Protein AF-A0A353R8P4-F1 (afdb_monomer_lite)

Radius of gyration: 22.47 Å; chains: 1; bounding box: 67×22×50 Å

Secondary structure (DSSP, 8-state):
------GGGG-PPPPPPPP----EEEEEEETTTEEEEEEEESTT----EEE-SSSTT-EEETTTT--EEEEEEEE---

Foldseek 3Di:
DPPPPPPLVPDDFPDDDDFDKDKDKDWDDDPQFKIKIKIWTSVVVRFDWDATPSDGPDIDTPCNPGTDIDMDMDTRDD

Structure (mmCIF, N/CA/C/O backbone):
data_AF-A0A353R8P4-F1
#
_entry.id   AF-A0A353R8P4-F1
#
loop_
_atom_site.group_PDB
_atom_site.id
_atom_site.type_symbol
_atom_site.label_atom_id
_atom_site.label_alt_id
_atom_site.label_comp_id
_atom_site.label_asym_id
_atom_site.label_entity_id
_atom_site.label_seq_id
_atom_site.pdbx_PDB_ins_code
_atom_site.Cartn_x
_atom_site.Cartn_y
_atom_site.Cartn_z
_atom_site.occupancy
_atom_site.B_iso_or_equiv
_atom_site.auth_seq_id
_atom_site.auth_comp_id
_atom_site.auth_asym_id
_atom_site.auth_atom_id
_atom_site.pdbx_PDB_model_num
ATOM 1 N N . ARG A 1 1 ? 48.148 -3.460 -19.426 1.00 45.81 1 ARG A N 1
ATOM 2 C CA . ARG A 1 1 ? 46.765 -3.341 -19.953 1.00 45.81 1 ARG A CA 1
ATOM 3 C C . ARG A 1 1 ? 45.853 -3.073 -18.763 1.00 45.81 1 ARG A C 1
ATOM 5 O O . ARG A 1 1 ? 45.603 -3.991 -18.003 1.00 45.81 1 ARG A O 1
ATOM 12 N N . ARG A 1 2 ? 45.489 -1.813 -18.520 1.00 52.47 2 ARG A N 1
ATOM 13 C CA . ARG A 1 2 ? 44.755 -1.360 -17.323 1.00 52.47 2 ARG A CA 1
ATOM 14 C C . ARG A 1 2 ? 43.451 -0.664 -17.745 1.00 52.47 2 ARG A C 1
ATOM 16 O O . ARG A 1 2 ? 43.104 0.365 -17.187 1.00 52.47 2 ARG A O 1
ATOM 23 N N . ASN A 1 3 ? 42.807 -1.190 -18.794 1.00 53.62 3 ASN A N 1
ATOM 24 C CA . ASN A 1 3 ? 41.757 -0.486 -19.538 1.00 53.62 3 ASN A CA 1
ATOM 25 C C . ASN A 1 3 ? 40.445 -1.281 -19.688 1.00 53.62 3 ASN A C 1
ATOM 27 O O . ASN A 1 3 ? 39.539 -0.771 -20.328 1.00 53.62 3 ASN A O 1
ATOM 31 N N . ASP A 1 4 ? 40.291 -2.459 -19.071 1.00 58.09 4 ASP A N 1
ATOM 32 C CA . ASP A 1 4 ? 38.972 -3.112 -18.932 1.00 58.09 4 ASP A CA 1
ATOM 33 C C . ASP A 1 4 ? 38.209 -2.503 -17.751 1.00 58.09 4 ASP A C 1
ATOM 35 O O . ASP A 1 4 ? 37.822 -3.170 -16.791 1.00 58.09 4 ASP A O 1
ATOM 39 N N . VAL A 1 5 ? 38.045 -1.181 -17.771 1.00 60.66 5 VAL A N 1
ATOM 40 C CA . VAL A 1 5 ? 37.033 -0.558 -16.927 1.00 60.66 5 VAL A CA 1
ATOM 41 C C . VAL A 1 5 ? 35.713 -0.858 -17.623 1.00 60.66 5 VAL A C 1
ATOM 43 O O . VAL A 1 5 ? 35.365 -0.195 -18.590 1.00 60.66 5 VAL A O 1
ATOM 46 N N . ASP A 1 6 ? 35.076 -1.933 -17.162 1.00 63.88 6 ASP A N 1
ATOM 47 C CA . ASP A 1 6 ? 33.792 -2.486 -17.590 1.00 63.88 6 ASP A CA 1
ATOM 48 C C . ASP A 1 6 ? 32.893 -1.431 -18.266 1.00 63.88 6 ASP A C 1
ATOM 50 O O . ASP A 1 6 ? 32.470 -0.468 -17.615 1.00 63.88 6 ASP A O 1
ATOM 54 N N . ASN A 1 7 ? 32.632 -1.582 -19.574 1.00 63.88 7 ASN A N 1
ATOM 55 C CA . ASN A 1 7 ? 31.862 -0.635 -20.409 1.00 63.88 7 ASN A CA 1
ATOM 56 C C . ASN A 1 7 ? 30.494 -0.268 -19.794 1.00 63.88 7 ASN A C 1
ATOM 58 O O . ASN A 1 7 ? 29.895 0.757 -20.117 1.00 63.88 7 ASN A O 1
ATOM 62 N N . MET A 1 8 ? 30.030 -1.095 -18.862 1.00 60.34 8 MET A N 1
ATOM 63 C CA . MET A 1 8 ? 28.840 -0.945 -18.043 1.00 60.34 8 MET A CA 1
ATOM 64 C C . MET A 1 8 ? 28.839 0.296 -17.132 1.00 60.34 8 MET A C 1
ATOM 66 O O . MET A 1 8 ? 27.775 0.838 -16.845 1.00 60.34 8 MET A O 1
ATOM 70 N N . ARG A 1 9 ? 30.010 0.814 -16.729 1.00 58.09 9 ARG A N 1
ATOM 71 C CA . ARG A 1 9 ? 30.133 2.049 -15.923 1.00 58.09 9 ARG A CA 1
ATOM 72 C C . ARG A 1 9 ? 29.671 3.319 -16.645 1.00 58.09 9 ARG A C 1
ATOM 74 O O . ARG A 1 9 ? 29.405 4.315 -15.979 1.00 58.09 9 ARG A O 1
ATOM 81 N N . LEU A 1 10 ? 29.614 3.299 -17.978 1.00 66.56 10 LEU A N 1
ATOM 82 C CA . LEU A 1 10 ? 29.162 4.428 -18.799 1.00 66.56 10 LEU A CA 1
ATOM 83 C C . LEU A 1 10 ? 27.652 4.388 -19.080 1.00 66.56 10 LEU A C 1
ATOM 85 O O . LEU A 1 10 ? 27.109 5.337 -19.645 1.00 66.56 10 LEU A O 1
ATOM 89 N N . LEU A 1 11 ? 26.968 3.308 -18.693 1.00 69.50 11 LEU A N 1
ATOM 90 C CA . LEU A 1 11 ? 25.526 3.175 -18.844 1.00 69.50 11 LEU A CA 1
ATOM 91 C C . LEU A 1 11 ? 24.839 3.851 -17.655 1.00 69.50 11 LEU A C 1
ATOM 93 O O . LEU A 1 11 ? 24.976 3.424 -16.512 1.00 69.50 11 LEU A O 1
ATOM 97 N N . ILE A 1 12 ? 24.098 4.922 -17.926 1.00 70.19 12 ILE A N 1
ATOM 98 C CA . ILE A 1 12 ? 23.201 5.532 -16.943 1.00 70.19 12 ILE A CA 1
ATOM 99 C C . ILE A 1 12 ? 21.921 4.702 -16.924 1.00 70.19 12 ILE A C 1
ATOM 101 O O . ILE A 1 12 ? 21.345 4.425 -17.979 1.00 70.19 12 ILE A O 1
ATOM 105 N N . GLU A 1 13 ? 21.469 4.304 -15.734 1.00 70.06 13 GLU A N 1
ATOM 106 C CA . GLU A 1 13 ? 20.217 3.568 -15.601 1.00 70.06 13 GLU A CA 1
ATOM 107 C C . GLU A 1 13 ? 19.097 4.495 -16.067 1.00 70.06 13 GLU A C 1
ATOM 109 O O . GLU A 1 13 ? 18.975 5.613 -15.551 1.00 70.06 13 GLU A O 1
ATOM 114 N N . PRO A 1 14 ? 18.295 4.097 -17.067 1.00 73.25 14 PRO A N 1
ATOM 115 C CA . PRO A 1 14 ? 17.181 4.926 -17.472 1.00 73.25 14 PRO A CA 1
ATOM 116 C C . PRO A 1 14 ? 16.218 5.094 -16.303 1.00 73.25 14 PRO A C 1
ATOM 118 O O . PRO A 1 14 ? 16.117 4.240 -15.421 1.00 73.25 14 PRO A O 1
ATOM 121 N N . THR A 1 15 ? 15.492 6.206 -16.325 1.00 79.25 15 THR A N 1
ATOM 122 C CA . THR A 1 15 ? 14.496 6.523 -15.307 1.00 79.25 15 THR A CA 1
ATOM 123 C C . THR A 1 15 ? 13.566 5.333 -15.076 1.00 79.25 15 THR A C 1
ATOM 125 O O . THR A 1 15 ? 13.005 4.755 -16.012 1.00 79.25 15 THR A O 1
ATOM 128 N N . LEU A 1 16 ? 13.436 4.944 -13.805 1.00 84.06 16 LEU A N 1
ATOM 129 C CA . LEU A 1 16 ? 12.575 3.838 -13.404 1.00 84.06 16 LEU A CA 1
ATOM 130 C C . LEU A 1 16 ? 11.136 4.100 -13.872 1.00 84.06 16 LEU A C 1
ATOM 132 O O . LEU A 1 16 ? 10.668 5.241 -13.788 1.00 84.06 16 LEU A O 1
ATOM 136 N N . PRO A 1 17 ? 10.398 3.061 -14.307 1.00 85.00 17 PRO A N 1
ATOM 137 C CA . PRO A 1 17 ? 9.008 3.234 -14.697 1.00 85.00 17 PRO A CA 1
ATOM 138 C C . PRO A 1 17 ? 8.188 3.773 -13.513 1.00 85.00 17 PRO A C 1
ATOM 140 O O . PRO A 1 17 ? 8.478 3.429 -12.354 1.00 85.00 17 PRO A O 1
ATOM 143 N N . PRO A 1 18 ? 7.168 4.609 -13.774 1.00 87.12 18 PRO A N 1
ATOM 144 C CA . PRO A 1 18 ? 6.329 5.155 -12.720 1.00 87.12 18 PRO A CA 1
ATOM 145 C C . PRO A 1 18 ? 5.642 4.024 -11.949 1.00 87.12 18 PRO A C 1
ATOM 147 O O . PRO A 1 18 ? 5.199 3.032 -12.528 1.00 87.12 18 PRO A O 1
ATOM 150 N N . LEU A 1 19 ? 5.562 4.176 -10.627 1.00 88.44 19 LEU A N 1
ATOM 151 C CA . LEU A 1 19 ? 4.793 3.280 -9.770 1.00 88.44 19 LEU A CA 1
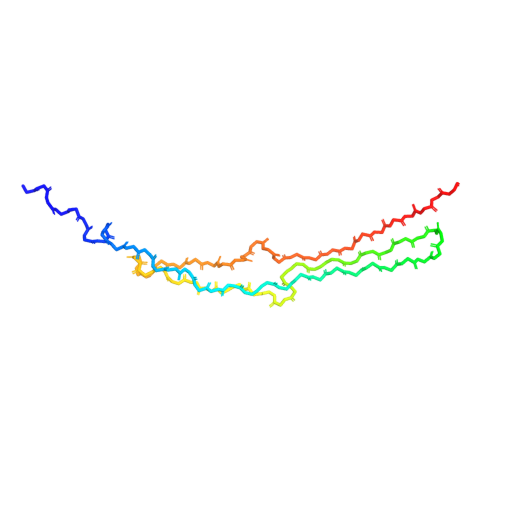ATOM 152 C C . LEU A 1 19 ? 3.477 3.930 -9.400 1.00 88.44 19 LEU A C 1
ATOM 154 O O . LEU A 1 19 ? 3.423 5.125 -9.118 1.00 88.44 19 LEU A O 1
ATOM 158 N N . ILE A 1 20 ? 2.444 3.101 -9.315 1.00 87.94 20 ILE A N 1
ATOM 159 C CA . ILE A 1 20 ? 1.153 3.505 -8.783 1.00 87.94 20 ILE A CA 1
ATOM 160 C C . ILE A 1 20 ? 0.941 2.762 -7.467 1.00 87.94 20 ILE A C 1
ATOM 162 O O . ILE A 1 20 ? 0.917 1.527 -7.433 1.00 87.94 20 ILE A O 1
ATOM 166 N N . CYS A 1 21 ? 0.808 3.536 -6.392 1.00 90.62 21 CYS A N 1
ATOM 167 C CA . CYS A 1 21 ? 0.502 3.065 -5.047 1.00 90.62 21 CYS A CA 1
ATOM 168 C C . CYS A 1 21 ? -0.801 3.706 -4.592 1.00 90.62 21 CYS A C 1
ATOM 170 O O . CYS A 1 21 ? -0.905 4.929 -4.546 1.00 90.62 21 CYS A O 1
ATOM 172 N N . PHE A 1 22 ? -1.772 2.878 -4.222 1.00 93.38 22 PHE A N 1
ATOM 173 C CA . PHE A 1 22 ? -3.029 3.349 -3.658 1.00 93.38 22 PHE A CA 1
ATOM 174 C C . PHE A 1 22 ? -3.033 3.109 -2.158 1.00 93.38 22 PHE A C 1
ATOM 176 O O . PHE A 1 22 ? -2.859 1.977 -1.705 1.00 93.38 22 PHE A O 1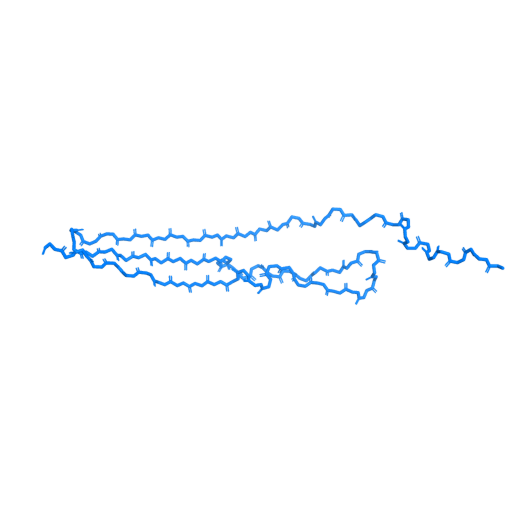
ATOM 183 N N . AS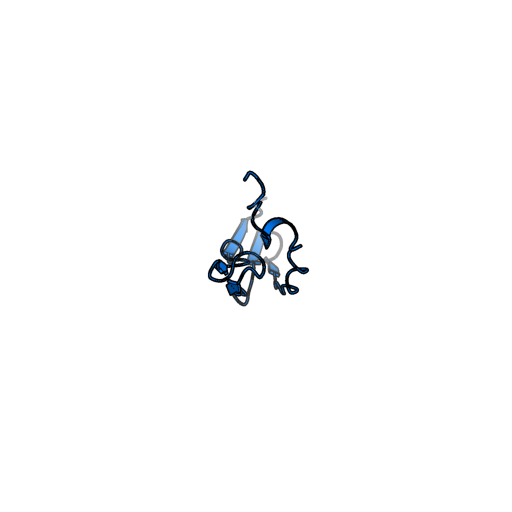N A 1 23 ? -3.232 4.190 -1.418 1.00 93.94 23 ASN A N 1
ATOM 184 C CA . ASN A 1 23 ? -3.312 4.200 0.030 1.00 93.94 23 ASN A CA 1
ATOM 185 C C . ASN A 1 23 ? -4.742 4.554 0.419 1.00 93.94 23 ASN A C 1
ATOM 187 O O . ASN A 1 23 ? -5.315 5.502 -0.119 1.00 93.94 23 ASN A O 1
ATOM 191 N N . PHE A 1 24 ? -5.312 3.780 1.329 1.00 94.19 24 PHE A N 1
ATOM 192 C CA . PHE A 1 24 ? -6.693 3.903 1.753 1.00 94.19 24 PHE A CA 1
ATOM 193 C C . PHE A 1 24 ? -6.739 4.115 3.260 1.00 94.19 24 PHE A C 1
ATOM 195 O O . PHE A 1 24 ? -6.145 3.348 4.013 1.00 94.19 24 PHE A O 1
ATOM 202 N N . ASN A 1 25 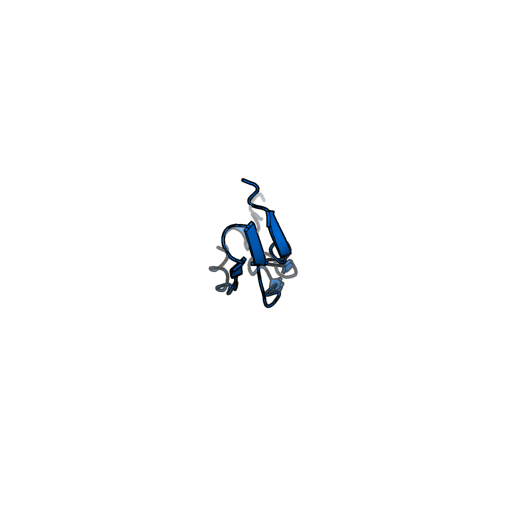? -7.439 5.157 3.696 1.00 94.94 25 ASN A N 1
ATOM 203 C CA . ASN A 1 25 ? -7.692 5.416 5.104 1.00 94.94 25 ASN A CA 1
ATOM 204 C C . ASN A 1 25 ? -9.151 5.834 5.271 1.00 94.94 25 ASN A C 1
ATOM 206 O O . ASN A 1 25 ? -9.591 6.801 4.647 1.00 94.94 25 ASN A O 1
ATOM 210 N N . VAL A 1 26 ? -9.891 5.099 6.096 1.00 94.88 26 VAL A N 1
ATOM 211 C CA . VAL A 1 26 ? -11.276 5.412 6.438 1.00 94.88 26 VAL A CA 1
ATOM 212 C C . VAL A 1 26 ? -11.435 5.391 7.944 1.00 94.88 26 VAL A C 1
ATOM 214 O O . VAL A 1 26 ? -11.240 4.363 8.589 1.00 94.88 26 VAL A O 1
ATOM 217 N N . THR A 1 27 ? -11.867 6.526 8.481 1.00 95.50 27 THR A N 1
ATOM 218 C CA . THR A 1 27 ? -12.225 6.681 9.887 1.00 95.50 27 THR A CA 1
ATOM 219 C C . THR A 1 27 ? -13.721 6.888 10.010 1.00 95.50 27 THR A C 1
ATOM 221 O O . THR A 1 27 ? -14.304 7.735 9.332 1.00 95.50 27 THR A O 1
ATOM 224 N N . LYS A 1 28 ? -14.342 6.132 10.908 1.00 95.31 28 LYS A N 1
ATOM 225 C CA . LYS A 1 28 ? -15.723 6.326 11.324 1.00 95.31 28 LYS A CA 1
ATOM 226 C C . LYS A 1 28 ? -15.762 6.664 12.806 1.00 95.31 28 LYS A C 1
ATOM 228 O O . LYS A 1 28 ? -15.234 5.927 13.635 1.00 95.31 28 LYS A O 1
ATOM 233 N N . GLN A 1 29 ? -16.416 7.776 13.109 1.00 94.44 29 GLN A N 1
ATOM 234 C CA . GLN A 1 29 ? -16.674 8.222 14.472 1.00 94.44 29 GLN A CA 1
ATOM 235 C C . GLN A 1 29 ? -18.072 7.757 14.888 1.00 94.44 29 GLN A C 1
ATOM 237 O O . GLN A 1 29 ? -19.042 7.919 14.141 1.00 94.44 29 GLN A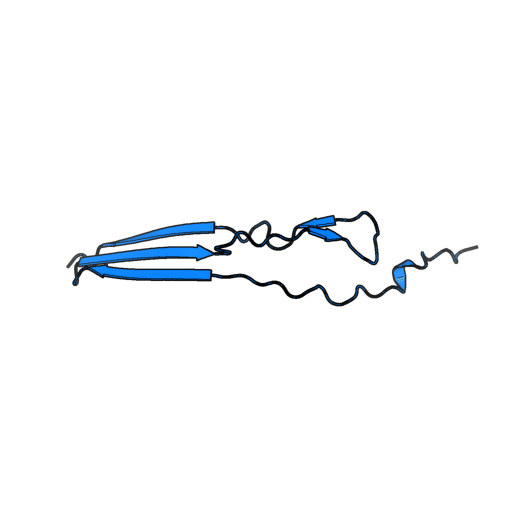 O 1
ATOM 242 N N . PHE A 1 30 ? -18.171 7.157 16.067 1.00 91.88 30 PHE A N 1
ATOM 243 C CA . PHE A 1 30 ? -19.409 6.693 16.681 1.00 91.88 30 PHE A CA 1
ATOM 244 C C . PHE A 1 30 ? -19.695 7.553 17.915 1.00 91.88 30 PHE A C 1
ATOM 246 O O . PHE A 1 30 ? -19.304 7.230 19.040 1.00 91.88 30 PHE A O 1
ATOM 253 N N . GLY A 1 31 ? -20.377 8.675 17.672 1.00 88.00 31 GLY A N 1
ATOM 254 C CA . GLY A 1 31 ? -20.653 9.687 18.691 1.00 88.00 31 GLY A CA 1
ATOM 255 C C . GLY A 1 31 ? -19.373 10.214 19.341 1.00 88.00 31 GLY A C 1
ATOM 256 O O . GLY A 1 31 ? -18.316 10.260 18.714 1.00 88.00 31 GLY A O 1
ATOM 257 N N . ASP A 1 32 ? -19.466 10.553 20.624 1.00 88.75 32 ASP A N 1
ATOM 258 C CA . ASP A 1 32 ? -18.346 11.113 21.391 1.00 88.75 32 ASP A CA 1
ATOM 259 C C . ASP A 1 32 ? -17.512 10.049 22.119 1.00 88.75 32 ASP A C 1
ATOM 261 O O . ASP A 1 32 ? -16.666 10.397 22.938 1.00 88.75 32 ASP A O 1
ATOM 265 N N . TYR A 1 33 ? -17.749 8.761 21.848 1.00 88.38 33 TYR A N 1
ATOM 266 C CA . TYR A 1 33 ? -17.250 7.658 22.680 1.00 88.38 33 TYR A CA 1
ATOM 267 C C . TYR A 1 33 ? -16.257 6.741 21.967 1.00 88.38 33 TYR A C 1
ATOM 269 O O . TYR A 1 33 ? -15.415 6.129 22.625 1.00 88.38 33 TYR A O 1
ATOM 277 N N . LEU A 1 34 ? -16.344 6.606 20.640 1.00 92.69 34 LEU A N 1
ATOM 278 C CA . LEU A 1 34 ? -15.560 5.612 19.911 1.00 92.69 34 LEU A CA 1
ATOM 279 C C . LEU A 1 34 ? -15.210 6.077 18.498 1.00 92.69 34 LEU A C 1
ATOM 281 O O . LEU A 1 34 ? -16.097 6.365 17.701 1.00 92.69 34 LEU A O 1
ATOM 285 N N . ASP A 1 35 ? -13.928 6.021 18.157 1.00 95.06 35 ASP A N 1
ATOM 286 C CA . ASP A 1 35 ? -13.445 6.187 16.790 1.00 95.06 35 ASP A CA 1
ATOM 287 C C . ASP A 1 35 ? -12.827 4.874 16.304 1.00 95.06 35 ASP A C 1
ATOM 289 O O . ASP A 1 35 ? -12.012 4.252 16.994 1.00 95.06 35 ASP A O 1
ATOM 293 N N . VAL A 1 36 ? -13.207 4.456 15.098 1.00 95.25 36 VAL A N 1
ATOM 294 C CA . VAL A 1 36 ? -12.637 3.293 14.414 1.00 95.25 36 VAL A CA 1
ATOM 295 C C . VAL A 1 36 ? -12.014 3.764 13.110 1.00 95.25 36 VAL A C 1
ATOM 297 O O . VAL A 1 36 ? -12.705 4.313 12.254 1.00 95.25 36 VAL A O 1
ATOM 300 N N . SER A 1 37 ? -10.720 3.525 12.943 1.00 96.25 37 SER A N 1
ATOM 301 C CA . SER A 1 37 ? -9.962 3.871 11.742 1.00 96.25 37 SER A CA 1
ATOM 302 C C . SER A 1 37 ? -9.386 2.615 11.112 1.00 96.25 37 SER A C 1
ATOM 304 O O . SER A 1 37 ? -8.758 1.808 11.792 1.00 96.25 37 SER A O 1
ATOM 306 N N . PHE A 1 38 ? -9.571 2.458 9.810 1.00 96.50 38 PHE A N 1
ATOM 307 C CA . PHE A 1 38 ? -8.954 1.407 9.017 1.00 96.50 38 PHE A CA 1
ATOM 308 C C . PHE A 1 38 ? -7.993 2.031 8.015 1.00 96.50 38 PHE A C 1
ATOM 310 O O . PHE A 1 38 ? -8.373 2.939 7.275 1.00 96.50 38 PHE A O 1
ATOM 317 N N . TYR A 1 39 ? -6.771 1.515 7.966 1.00 95.69 39 TYR A N 1
ATOM 318 C CA . TYR A 1 39 ? -5.748 1.939 7.022 1.00 95.69 39 TYR A CA 1
ATOM 319 C C . TYR A 1 39 ? -5.252 0.744 6.208 1.00 95.69 39 TYR A C 1
ATOM 321 O O . TYR A 1 39 ? -5.053 -0.347 6.738 1.00 95.69 39 TYR A O 1
ATOM 329 N N . ALA A 1 40 ? -5.030 0.955 4.915 1.00 94.75 40 ALA A N 1
ATOM 330 C CA . ALA A 1 40 ? -4.449 -0.012 3.997 1.00 94.75 40 ALA A CA 1
ATOM 331 C C . ALA A 1 40 ? -3.503 0.700 3.025 1.00 94.75 40 ALA A C 1
ATOM 333 O O . ALA A 1 40 ? -3.926 1.494 2.185 1.00 94.75 40 ALA A O 1
ATOM 334 N N . GLN A 1 41 ? -2.213 0.399 3.125 1.00 93.56 41 GLN A N 1
ATOM 335 C CA . GLN A 1 41 ? -1.184 0.867 2.206 1.00 93.56 41 GLN A CA 1
ATOM 336 C C . GLN A 1 41 ? -0.952 -0.150 1.099 1.00 93.56 41 GLN A C 1
ATOM 338 O O . GLN A 1 41 ? -0.967 -1.362 1.329 1.00 93.56 41 GLN A O 1
ATOM 343 N N . ASN A 1 42 ? -0.698 0.359 -0.106 1.00 92.38 42 ASN A N 1
ATOM 344 C CA . ASN A 1 42 ? -0.582 -0.464 -1.305 1.00 92.38 42 ASN A CA 1
ATOM 345 C C . ASN A 1 42 ? -1.793 -1.409 -1.462 1.00 92.38 42 ASN A C 1
ATOM 347 O O . ASN A 1 42 ? -1.636 -2.621 -1.582 1.00 92.38 42 ASN A O 1
ATOM 351 N N . MET A 1 43 ? -3.008 -0.851 -1.456 1.00 91.19 43 MET A N 1
ATOM 352 C CA . MET A 1 43 ? -4.289 -1.578 -1.427 1.00 91.19 43 MET A CA 1
ATOM 353 C C . MET A 1 43 ? -4.427 -2.663 -2.514 1.00 91.19 43 MET A C 1
ATOM 355 O O . MET A 1 43 ? -5.105 -3.662 -2.301 1.00 91.19 43 MET A O 1
ATOM 359 N N . PHE A 1 44 ? -3.745 -2.513 -3.655 1.00 91.00 44 PHE A N 1
ATOM 360 C CA . PHE A 1 44 ? -3.748 -3.487 -4.758 1.00 91.00 44 PHE A CA 1
ATOM 361 C C . PHE A 1 44 ? -2.503 -4.386 -4.814 1.00 91.00 44 PHE A C 1
ATOM 363 O O . PHE A 1 44 ? -2.304 -5.102 -5.793 1.00 91.00 44 PHE A O 1
ATOM 370 N N . ARG A 1 45 ? -1.632 -4.335 -3.798 1.00 89.25 45 ARG A N 1
ATOM 371 C CA . ARG A 1 45 ? -0.362 -5.077 -3.736 1.00 89.25 45 ARG A CA 1
ATOM 372 C C . ARG A 1 45 ? 0.496 -4.903 -5.003 1.00 89.25 45 ARG A C 1
ATOM 374 O O . ARG A 1 45 ? 1.118 -5.845 -5.500 1.00 89.25 45 ARG A O 1
ATOM 381 N N . SER A 1 46 ? 0.561 -3.673 -5.507 1.00 92.50 46 SER A N 1
ATOM 382 C CA . SER A 1 46 ? 1.393 -3.277 -6.644 1.00 92.50 46 SER A CA 1
ATOM 383 C C . SER A 1 46 ? 2.866 -3.451 -6.275 1.00 92.50 46 SER A C 1
ATOM 385 O O . SER A 1 46 ? 3.427 -2.640 -5.537 1.00 92.50 46 SER A O 1
ATOM 387 N N . THR A 1 47 ? 3.462 -4.565 -6.714 1.00 93.06 47 THR A N 1
ATOM 388 C CA . THR A 1 47 ? 4.848 -4.963 -6.408 1.00 93.06 47 THR A CA 1
ATOM 389 C C . THR A 1 47 ? 5.578 -5.474 -7.657 1.00 93.06 47 THR A C 1
ATOM 391 O O . THR A 1 47 ? 5.934 -6.658 -7.722 1.00 93.06 47 THR A O 1
ATOM 394 N N . PRO A 1 48 ? 5.744 -4.620 -8.687 1.00 92.38 48 PRO A N 1
ATOM 395 C CA . PRO A 1 48 ? 6.306 -5.041 -9.963 1.00 92.38 48 PRO A CA 1
ATOM 396 C C . PRO A 1 48 ? 7.763 -5.487 -9.811 1.00 92.38 48 PRO A C 1
ATOM 398 O O . PRO A 1 48 ? 8.530 -4.921 -9.026 1.00 92.38 48 PRO A O 1
ATOM 401 N N . LEU A 1 49 ? 8.129 -6.508 -10.585 1.00 92.19 49 LEU A N 1
ATOM 402 C CA . LEU A 1 49 ? 9.511 -6.935 -10.759 1.00 92.19 49 LEU A CA 1
ATOM 403 C C . LEU A 1 49 ? 10.155 -6.036 -11.817 1.00 92.19 49 LEU A C 1
ATOM 405 O O . LEU A 1 49 ? 9.628 -5.916 -12.922 1.00 92.19 49 LEU A O 1
ATOM 409 N N . TYR A 1 50 ? 11.256 -5.386 -11.466 1.00 90.88 50 TYR A N 1
ATOM 410 C CA . TYR A 1 50 ? 12.038 -4.560 -12.375 1.00 90.88 50 TYR A CA 1
ATOM 411 C C . TYR A 1 50 ? 13.378 -5.244 -12.643 1.00 90.88 50 TYR A C 1
ATOM 413 O O . TYR A 1 50 ? 14.058 -5.659 -11.707 1.00 90.88 50 TYR A O 1
ATOM 421 N N . GLU A 1 51 ? 13.733 -5.376 -13.916 1.00 90.06 51 GLU A N 1
ATOM 422 C CA . GLU A 1 51 ? 15.049 -5.847 -14.339 1.00 90.06 51 GLU A CA 1
ATOM 423 C C . GLU A 1 51 ? 15.969 -4.643 -14.563 1.00 90.06 51 GLU A C 1
ATOM 425 O O . GLU A 1 51 ? 15.587 -3.688 -15.251 1.00 90.06 51 GLU A O 1
ATOM 430 N N . SER A 1 52 ? 17.177 -4.687 -13.998 1.00 85.50 52 SER A N 1
ATOM 431 C CA . SER A 1 52 ? 18.158 -3.626 -14.224 1.00 85.50 52 SER A CA 1
ATOM 432 C C . SER A 1 52 ? 18.640 -3.647 -15.669 1.00 85.50 52 SER A C 1
ATOM 434 O O . SER A 1 52 ? 19.086 -4.672 -16.185 1.00 85.50 52 SER A O 1
ATOM 436 N N . LYS A 1 53 ? 18.615 -2.481 -16.320 1.00 82.38 53 LYS A N 1
ATOM 437 C CA . LYS A 1 53 ? 19.131 -2.349 -17.691 1.00 82.38 53 LYS A CA 1
ATOM 438 C C . LYS A 1 53 ? 20.651 -2.228 -17.746 1.00 82.38 53 LYS A C 1
ATOM 440 O O . LYS A 1 53 ? 21.230 -2.455 -18.803 1.00 82.38 53 LYS A O 1
ATOM 445 N N . ILE A 1 54 ? 21.281 -1.856 -16.628 1.00 81.88 54 ILE A N 1
ATOM 446 C CA . ILE A 1 54 ? 22.741 -1.841 -16.496 1.00 81.88 54 ILE A CA 1
ATOM 447 C C . ILE A 1 54 ? 23.238 -3.252 -16.201 1.00 81.88 54 ILE A C 1
ATOM 449 O O . ILE A 1 54 ? 24.192 -3.679 -16.833 1.00 81.88 54 ILE A O 1
ATOM 453 N N . TYR A 1 55 ? 22.588 -3.969 -15.277 1.00 83.81 55 TYR A N 1
ATOM 454 C CA . TYR A 1 55 ? 22.96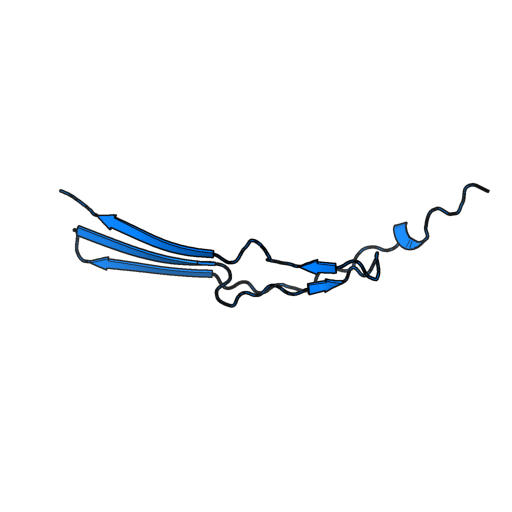7 -5.319 -14.847 1.00 83.81 55 TYR A CA 1
ATOM 455 C C . TYR A 1 55 ? 21.918 -6.350 -15.319 1.00 83.81 55 TYR A C 1
ATOM 457 O O . TYR A 1 55 ? 21.084 -6.758 -14.505 1.00 83.81 55 TYR A O 1
ATOM 465 N N . PRO A 1 56 ? 21.923 -6.780 -16.602 1.00 82.25 56 PRO A N 1
ATOM 466 C CA . PRO A 1 56 ? 20.995 -7.795 -17.103 1.00 82.25 56 PRO A CA 1
ATOM 467 C C . PRO A 1 56 ? 20.984 -9.051 -16.228 1.00 82.25 56 PRO A C 1
ATOM 469 O O . PRO A 1 56 ? 22.040 -9.536 -15.812 1.00 82.25 56 PRO A O 1
ATOM 472 N N . GLY A 1 57 ? 19.795 -9.577 -15.934 1.00 85.81 57 GLY A N 1
ATOM 473 C CA . GLY A 1 57 ? 19.623 -10.700 -15.005 1.00 85.81 57 GLY A CA 1
ATOM 474 C C . GLY A 1 57 ? 19.612 -10.324 -13.515 1.00 85.81 57 GLY A C 1
ATOM 475 O O . GLY A 1 57 ? 19.362 -11.196 -12.681 1.00 85.81 57 GLY A O 1
ATOM 476 N N . SER A 1 58 ? 19.827 -9.050 -13.166 1.00 88.44 58 SER A N 1
ATOM 477 C CA . SER A 1 58 ? 19.541 -8.525 -11.828 1.00 88.44 58 SER A CA 1
ATOM 478 C C . SER A 1 58 ? 18.090 -8.063 -11.745 1.00 88.44 58 SER A C 1
ATOM 480 O O . SER A 1 58 ? 17.640 -7.236 -12.542 1.00 88.44 58 SER A O 1
ATOM 482 N N . TYR A 1 59 ? 17.366 -8.578 -10.754 1.00 90.25 59 TYR A N 1
ATOM 483 C CA . TYR A 1 59 ? 15.956 -8.279 -10.545 1.00 90.25 59 TYR A CA 1
ATOM 484 C C . TYR A 1 59 ? 15.725 -7.654 -9.176 1.00 90.25 59 TYR A C 1
ATOM 486 O O . TYR A 1 59 ? 16.160 -8.180 -8.152 1.00 90.25 59 TYR A O 1
ATOM 494 N N . GLU A 1 60 ? 14.947 -6.579 -9.155 1.00 90.25 60 GLU A N 1
ATOM 495 C CA . GLU A 1 60 ? 14.506 -5.918 -7.936 1.00 90.25 60 GLU A CA 1
ATOM 496 C C . GLU A 1 60 ? 12.975 -5.917 -7.865 1.00 90.25 60 GLU A C 1
ATOM 498 O O . GLU A 1 60 ? 12.279 -5.496 -8.795 1.00 90.25 60 GLU A O 1
ATOM 503 N N . ARG A 1 61 ? 12.417 -6.376 -6.738 1.00 91.50 61 ARG A N 1
ATOM 504 C CA . ARG A 1 61 ? 10.988 -6.188 -6.458 1.00 91.50 61 ARG A CA 1
ATOM 505 C C . ARG A 1 61 ? 10.758 -4.822 -5.848 1.00 91.50 61 ARG A C 1
ATOM 507 O O . ARG A 1 61 ? 11.137 -4.573 -4.704 1.00 91.50 61 ARG A O 1
ATOM 514 N N . ARG A 1 62 ? 10.019 -3.985 -6.564 1.00 90.12 62 ARG A N 1
ATOM 515 C CA . ARG A 1 62 ? 9.631 -2.664 -6.074 1.00 90.12 62 ARG A CA 1
ATOM 516 C C . ARG A 1 62 ? 8.394 -2.765 -5.181 1.00 90.12 62 ARG A C 1
ATOM 518 O O . ARG A 1 62 ? 7.574 -3.665 -5.355 1.00 90.12 62 ARG A O 1
ATOM 525 N N . ASN A 1 63 ? 8.265 -1.856 -4.210 1.00 90.06 63 ASN A N 1
ATOM 526 C CA . ASN A 1 63 ? 7.170 -1.796 -3.221 1.00 90.06 63 ASN A CA 1
ATOM 527 C C . ASN A 1 63 ? 6.965 -3.050 -2.346 1.00 90.06 63 ASN A C 1
ATOM 529 O O . ASN A 1 63 ? 5.894 -3.227 -1.759 1.00 90.06 63 ASN A O 1
ATOM 533 N N . SER A 1 64 ? 7.963 -3.928 -2.240 1.00 87.94 64 SER A N 1
ATOM 534 C CA . SER A 1 64 ? 7.838 -5.219 -1.549 1.00 87.94 64 SER A CA 1
ATOM 535 C C . SER A 1 64 ? 7.481 -5.095 -0.060 1.00 87.94 64 SER A C 1
ATOM 537 O O . SER A 1 64 ? 6.755 -5.941 0.456 1.00 87.94 64 SER A O 1
ATOM 539 N N . SER A 1 65 ? 7.921 -4.025 0.606 1.00 87.44 65 SER A N 1
ATOM 540 C CA . SER A 1 65 ? 7.708 -3.758 2.037 1.00 87.44 65 SER A CA 1
ATOM 541 C C . SER A 1 65 ? 6.546 -2.803 2.347 1.00 87.44 65 SER A C 1
ATOM 543 O O . SER A 1 65 ? 6.327 -2.457 3.503 1.00 87.44 65 SER A O 1
ATOM 545 N N . VAL A 1 66 ? 5.798 -2.356 1.332 1.00 88.31 66 VAL A N 1
ATOM 546 C CA . VAL A 1 66 ? 4.816 -1.258 1.466 1.00 88.31 66 VAL A CA 1
ATOM 547 C C . VAL A 1 66 ? 3.384 -1.774 1.660 1.00 88.31 66 VAL A C 1
ATOM 549 O O . VAL A 1 66 ? 2.475 -1.004 1.952 1.00 88.31 66 VAL A O 1
ATOM 552 N N . PHE A 1 67 ? 3.160 -3.080 1.495 1.00 91.12 67 PHE A N 1
ATOM 553 C CA . PHE A 1 67 ? 1.851 -3.696 1.704 1.00 91.12 67 PHE A CA 1
ATOM 554 C C . PHE A 1 67 ? 1.594 -3.929 3.192 1.00 91.12 67 PHE A C 1
ATOM 556 O O . PHE A 1 67 ? 2.160 -4.846 3.786 1.00 91.12 67 PHE A O 1
ATOM 563 N N . PHE A 1 68 ? 0.714 -3.118 3.776 1.00 93.12 68 PHE A N 1
ATOM 564 C CA . PHE A 1 68 ? 0.229 -3.322 5.134 1.00 93.12 68 PHE A CA 1
ATOM 565 C C . PHE A 1 68 ? -1.197 -2.811 5.292 1.00 93.12 68 PHE A C 1
ATOM 567 O O . PHE A 1 68 ? -1.610 -1.863 4.630 1.00 93.12 68 PHE A O 1
ATOM 574 N N . PHE A 1 69 ? -1.941 -3.423 6.202 1.00 94.88 69 PHE A N 1
ATOM 575 C CA . PHE A 1 69 ? -3.249 -2.948 6.622 1.00 94.88 69 PHE A CA 1
ATOM 576 C C . PHE A 1 69 ? -3.368 -3.068 8.133 1.00 94.88 69 PHE A C 1
ATOM 578 O O . PHE A 1 69 ? -2.700 -3.894 8.757 1.00 94.88 69 PHE A O 1
ATOM 585 N N . GLY A 1 70 ? -4.226 -2.252 8.719 1.00 94.62 70 GLY A N 1
ATOM 586 C CA . GLY A 1 70 ? -4.483 -2.320 10.139 1.00 94.62 70 GLY A CA 1
ATOM 587 C C . GLY A 1 70 ? -5.705 -1.524 10.543 1.00 94.62 70 GLY A C 1
ATOM 588 O O . GLY A 1 70 ? -6.296 -0.771 9.766 1.00 94.62 70 GLY A O 1
ATOM 589 N N . LEU A 1 71 ? -6.097 -1.754 11.786 1.00 96.00 71 LEU A N 1
ATOM 590 C CA . LEU A 1 71 ? -7.243 -1.128 12.408 1.00 96.00 71 LEU A CA 1
ATOM 591 C C . LEU A 1 71 ? -6.777 -0.449 13.688 1.00 96.00 71 LEU A C 1
ATOM 593 O O . LEU A 1 71 ? -6.042 -1.031 14.484 1.00 96.00 71 LEU A O 1
ATOM 597 N N . GLN A 1 72 ? -7.211 0.786 13.874 1.00 94.94 72 GLN A N 1
ATOM 598 C CA . GLN A 1 72 ? -7.021 1.550 15.089 1.00 94.94 72 GLN A CA 1
ATOM 599 C C . GLN A 1 72 ? -8.388 1.794 15.715 1.00 94.94 72 GLN A C 1
ATOM 601 O O . GLN A 1 72 ? -9.302 2.302 15.067 1.00 94.94 72 GLN A O 1
ATOM 606 N N . LEU A 1 73 ? -8.508 1.436 16.988 1.00 94.31 73 LEU A N 1
ATOM 607 C CA . LEU A 1 73 ? -9.675 1.719 17.805 1.00 94.31 73 LEU A CA 1
ATOM 608 C C . LEU A 1 73 ? -9.279 2.738 18.867 1.00 94.31 73 LEU A C 1
ATOM 610 O O . LEU A 1 73 ? -8.225 2.623 19.491 1.00 94.31 73 LEU A O 1
ATOM 614 N N . THR A 1 74 ? -10.094 3.765 19.051 1.00 94.62 74 THR A N 1
ATOM 615 C CA . THR A 1 74 ? -9.854 4.813 20.043 1.00 94.62 74 THR A CA 1
ATOM 616 C C . THR A 1 74 ? -11.127 5.016 20.844 1.00 94.62 74 THR A C 1
ATOM 618 O O . THR A 1 74 ? -12.135 5.473 20.313 1.00 94.62 74 THR A O 1
ATOM 621 N N . ALA A 1 75 ? -11.083 4.647 22.123 1.00 92.56 75 ALA A N 1
ATOM 622 C CA . ALA A 1 75 ? -12.161 4.905 23.066 1.00 92.56 75 ALA A CA 1
ATOM 623 C C . ALA A 1 75 ? -11.957 6.285 23.704 1.00 92.56 75 ALA A C 1
ATOM 625 O O . ALA A 1 75 ? -10.886 6.581 24.236 1.00 92.56 75 ALA A O 1
ATOM 626 N N . LYS A 1 76 ? -12.989 7.122 23.648 1.00 91.06 76 LYS A N 1
ATOM 627 C CA . LYS A 1 76 ? -13.039 8.439 24.281 1.00 91.06 76 LYS A CA 1
ATOM 628 C C . LYS A 1 76 ? -13.799 8.289 25.597 1.00 91.06 76 LYS A C 1
ATOM 630 O O . LYS A 1 76 ? -15.022 8.169 25.611 1.00 91.06 76 LYS A O 1
ATOM 635 N N . ILE A 1 77 ? -13.055 8.225 26.698 1.00 84.00 77 ILE A N 1
ATOM 636 C CA . ILE A 1 77 ? -13.610 8.151 28.054 1.00 84.00 77 ILE A CA 1
ATOM 637 C C . ILE A 1 77 ? -13.717 9.584 28.588 1.00 84.00 77 ILE A C 1
ATOM 639 O O . ILE A 1 77 ? -12.762 10.351 28.456 1.00 84.00 77 ILE A O 1
ATOM 643 N N . LYS A 1 78 ? -14.881 9.940 29.142 1.00 71.62 78 LYS A N 1
ATOM 644 C CA . LYS A 1 78 ? -15.087 11.185 29.896 1.00 71.62 78 LYS A CA 1
ATOM 645 C C . LYS A 1 78 ? -14.773 10.979 31.368 1.00 71.62 78 LYS A C 1
ATOM 647 O O . LYS A 1 78 ? -15.129 9.895 31.880 1.00 71.62 78 LYS A O 1
#

pLDDT: mean 85.33, std 12.2, range [45.81, 96.5]

Sequence (78 aa):
RRNDVDNMRLLIEPTLPPLICFNFNVTKQFGDYLDVSFYAQNMFRSTPLYESKIYPGSYERRNSSVFFFGLQLTAKIK